Protein AF-A0A2N1MNT1-F1 (afdb_monomer)

Structure (mmCIF, N/CA/C/O backbone):
data_AF-A0A2N1MNT1-F1
#
_entry.id   AF-A0A2N1MNT1-F1
#
loop_
_atom_site.group_PDB
_atom_site.id
_atom_site.type_symbol
_atom_site.label_atom_id
_atom_site.label_alt_id
_atom_site.label_comp_id
_atom_site.label_asym_id
_atom_site.label_entity_id
_atom_site.label_seq_id
_atom_site.pdbx_PDB_ins_code
_atom_site.Cartn_x
_atom_site.Cartn_y
_atom_site.Cartn_z
_atom_site.occupancy
_atom_site.B_iso_or_equiv
_atom_site.auth_seq_id
_atom_site.auth_comp_id
_atom_site.auth_asym_id
_atom_site.auth_atom_id
_atom_site.pdbx_PDB_model_num
ATOM 1 N N . MET A 1 1 ? -15.516 -12.088 -8.195 1.00 27.23 1 MET A N 1
ATOM 2 C CA . MET A 1 1 ? -15.455 -11.030 -7.172 1.00 27.23 1 MET A CA 1
ATOM 3 C C . MET A 1 1 ? -14.620 -11.566 -6.025 1.00 27.23 1 MET A C 1
ATOM 5 O O . MET A 1 1 ? -15.118 -12.341 -5.217 1.00 27.23 1 MET A O 1
ATOM 9 N N . VAL A 1 2 ? -13.319 -11.287 -6.053 1.00 32.25 2 VAL A N 1
ATOM 10 C CA . VAL A 1 2 ? -12.373 -11.780 -5.047 1.00 32.25 2 VAL A CA 1
ATOM 11 C C . VAL A 1 2 ? -11.992 -10.576 -4.201 1.00 32.25 2 VAL A C 1
ATOM 13 O O . VAL A 1 2 ? -11.078 -9.835 -4.534 1.00 32.25 2 VAL A O 1
ATOM 16 N N . ILE A 1 3 ? -12.751 -10.357 -3.129 1.00 38.03 3 ILE A N 1
ATOM 17 C CA 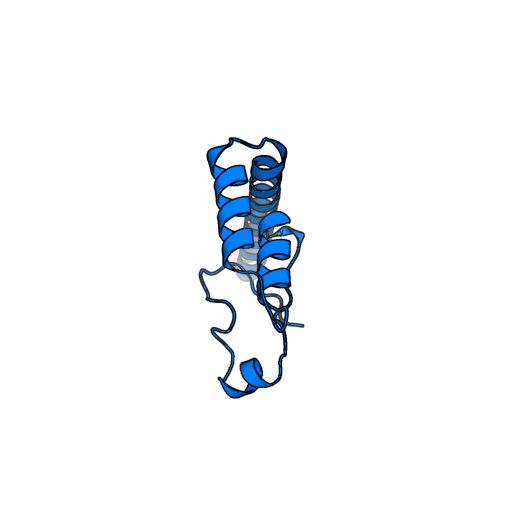. ILE A 1 3 ? -12.378 -9.410 -2.079 1.00 38.03 3 ILE A CA 1
ATOM 18 C C . ILE A 1 3 ? -11.507 -10.200 -1.105 1.00 38.03 3 ILE A C 1
ATOM 20 O O . ILE A 1 3 ? -12.018 -11.054 -0.380 1.00 38.03 3 ILE A O 1
ATOM 24 N N . LEU A 1 4 ? -10.193 -9.974 -1.120 1.00 40.00 4 LEU A N 1
ATOM 25 C CA . LEU A 1 4 ? -9.292 -10.586 -0.144 1.00 40.00 4 LEU A CA 1
ATOM 26 C C . LEU A 1 4 ? -9.235 -9.711 1.118 1.00 40.00 4 LEU A C 1
ATOM 28 O O . LEU A 1 4 ? -8.822 -8.558 1.019 1.00 40.00 4 LEU A O 1
ATOM 32 N N . PRO A 1 5 ? -9.607 -10.234 2.302 1.00 40.44 5 PRO A N 1
ATOM 33 C CA . PRO A 1 5 ? -9.321 -9.573 3.570 1.00 40.44 5 PRO A CA 1
ATOM 34 C C . PRO A 1 5 ? -7.810 -9.636 3.865 1.00 40.44 5 PRO A C 1
ATOM 36 O O . PRO A 1 5 ? -7.142 -10.590 3.444 1.00 40.44 5 PRO A O 1
ATOM 39 N N . PRO A 1 6 ? -7.247 -8.696 4.649 1.00 52.91 6 PRO A N 1
ATOM 40 C CA . PRO A 1 6 ? -5.818 -8.610 4.899 1.00 52.91 6 PRO A CA 1
ATOM 41 C C . PRO A 1 6 ? -5.421 -9.637 5.963 1.00 52.91 6 PRO A C 1
ATOM 43 O O . PRO A 1 6 ? -5.143 -9.326 7.118 1.00 52.91 6 PRO A O 1
ATOM 46 N N . THR A 1 7 ? -5.354 -10.902 5.568 1.00 45.56 7 THR A N 1
ATOM 47 C CA . THR A 1 7 ? -4.256 -11.732 6.066 1.00 45.56 7 THR A CA 1
ATOM 48 C C . THR A 1 7 ? -3.014 -11.333 5.273 1.00 45.56 7 THR A C 1
ATOM 50 O O . THR A 1 7 ? -3.134 -10.848 4.153 1.00 45.56 7 THR A O 1
ATOM 53 N N . ARG A 1 8 ? -1.808 -11.514 5.823 1.00 50.88 8 ARG A N 1
ATOM 54 C CA . ARG A 1 8 ? -0.534 -11.424 5.075 1.00 50.88 8 ARG A CA 1
ATOM 55 C C . ARG A 1 8 ? -0.440 -12.523 3.996 1.00 50.88 8 ARG A C 1
ATOM 57 O O . ARG A 1 8 ? 0.535 -13.262 3.942 1.00 50.88 8 ARG A O 1
ATOM 64 N N . ARG A 1 9 ? -1.487 -12.705 3.195 1.00 54.88 9 ARG A N 1
ATOM 65 C CA . ARG A 1 9 ? -1.512 -13.558 2.020 1.00 54.88 9 ARG A CA 1
ATOM 66 C C . ARG A 1 9 ? -0.946 -12.734 0.883 1.00 54.88 9 ARG A C 1
ATOM 68 O O . ARG A 1 9 ? -1.377 -11.611 0.635 1.00 54.88 9 ARG A O 1
ATOM 75 N N . GLN A 1 10 ? 0.079 -13.282 0.257 1.00 57.28 10 GLN A N 1
ATOM 76 C CA . GLN A 1 10 ? 0.714 -12.697 -0.908 1.00 57.28 10 GLN A CA 1
ATOM 77 C C . GLN A 1 10 ? -0.337 -12.531 -2.016 1.00 57.28 10 GLN A C 1
ATOM 79 O O . GLN A 1 10 ? -1.215 -13.384 -2.170 1.00 57.28 10 GLN A O 1
ATOM 84 N N . LEU A 1 11 ? -0.259 -11.441 -2.787 1.00 58.00 11 LEU A N 1
ATOM 85 C CA . LEU A 1 11 ? -0.986 -11.356 -4.055 1.00 58.00 11 LEU A CA 1
ATOM 86 C C . LEU A 1 11 ? -0.658 -12.631 -4.848 1.00 58.00 11 LEU A C 1
ATOM 88 O O . LEU A 1 11 ? 0.507 -13.018 -4.904 1.00 58.00 11 LEU A O 1
ATOM 92 N N . PHE A 1 12 ? -1.680 -13.291 -5.398 1.00 61.25 12 PHE A N 1
ATOM 93 C CA . PHE A 1 12 ? -1.574 -14.577 -6.112 1.00 61.25 12 PHE A CA 1
ATOM 94 C C . PHE A 1 12 ? -1.350 -15.838 -5.261 1.00 61.25 12 PHE A C 1
ATOM 96 O O . PHE A 1 12 ? -1.155 -16.901 -5.839 1.00 61.25 12 PHE A O 1
ATOM 103 N N . ALA A 1 13 ? -1.451 -15.779 -3.927 1.00 62.84 13 ALA A N 1
ATOM 104 C CA . ALA A 1 13 ? -1.329 -16.979 -3.083 1.00 62.84 13 ALA A CA 1
ATOM 105 C C . ALA A 1 13 ? -2.313 -18.107 -3.462 1.00 62.84 13 ALA A C 1
ATOM 107 O O . ALA A 1 13 ? -2.005 -19.278 -3.268 1.00 62.84 13 ALA A O 1
ATOM 108 N N . ASP A 1 14 ? -3.464 -17.744 -4.037 1.00 64.69 14 ASP A N 1
ATOM 109 C CA . ASP A 1 14 ? -4.532 -18.671 -4.419 1.00 64.69 14 ASP A CA 1
ATOM 110 C C . ASP A 1 14 ? -4.587 -18.926 -5.947 1.00 64.69 14 ASP A C 1
ATOM 112 O O . ASP A 1 14 ? -5.614 -19.370 -6.459 1.00 64.69 14 ASP A O 1
ATOM 116 N N . ARG A 1 15 ? -3.538 -18.575 -6.711 1.00 63.88 15 ARG A N 1
ATOM 117 C CA . ARG A 1 15 ? -3.550 -18.593 -8.188 1.00 63.88 15 ARG A CA 1
ATOM 118 C C . ARG A 1 15 ? -2.507 -19.548 -8.754 1.00 63.88 15 ARG A C 1
ATOM 120 O O . ARG A 1 15 ? -1.349 -19.515 -8.347 1.00 63.88 15 ARG A O 1
ATOM 127 N N . GLU A 1 16 ? -2.910 -20.357 -9.733 1.00 70.69 16 GLU A N 1
ATOM 128 C CA . GLU A 1 16 ? -1.969 -21.178 -10.495 1.00 70.69 16 GLU A CA 1
ATOM 129 C C . GLU A 1 16 ? -1.113 -20.305 -11.423 1.00 70.69 16 GLU A C 1
ATOM 131 O O . GLU A 1 16 ? -1.536 -19.230 -11.857 1.00 70.69 16 GLU A O 1
ATOM 136 N N . HIS A 1 17 ? 0.107 -20.767 -11.719 1.00 62.78 17 HIS A N 1
ATOM 137 C CA . HIS A 1 17 ? 1.094 -20.022 -12.513 1.00 62.78 17 HIS A CA 1
ATOM 138 C C . HIS A 1 17 ? 0.520 -19.562 -13.868 1.00 62.78 17 HIS A C 1
ATOM 140 O O . HIS A 1 17 ? 0.732 -18.422 -14.281 1.00 62.78 17 HIS A O 1
ATOM 146 N N . ASP A 1 18 ? -0.302 -20.405 -14.502 1.00 59.53 18 ASP A N 1
ATOM 147 C CA . ASP A 1 18 ? -0.954 -20.124 -15.785 1.00 59.53 18 ASP A CA 1
ATOM 148 C C . ASP A 1 18 ? -1.922 -18.932 -15.731 1.00 59.53 18 ASP A C 1
ATOM 150 O O . ASP A 1 18 ? -2.077 -18.211 -16.716 1.00 59.53 18 ASP A O 1
ATOM 154 N N . ASP A 1 19 ? -2.562 -18.670 -14.590 1.00 62.50 19 ASP A N 1
ATOM 155 C CA . ASP A 1 19 ? -3.509 -17.557 -14.447 1.00 62.50 19 ASP A CA 1
ATOM 156 C C . ASP A 1 19 ? -2.814 -16.204 -14.250 1.00 62.50 19 ASP A C 1
ATOM 158 O O . ASP A 1 19 ? -3.430 -15.153 -14.452 1.00 62.50 19 ASP A O 1
ATOM 162 N N . ILE A 1 20 ? -1.533 -16.218 -13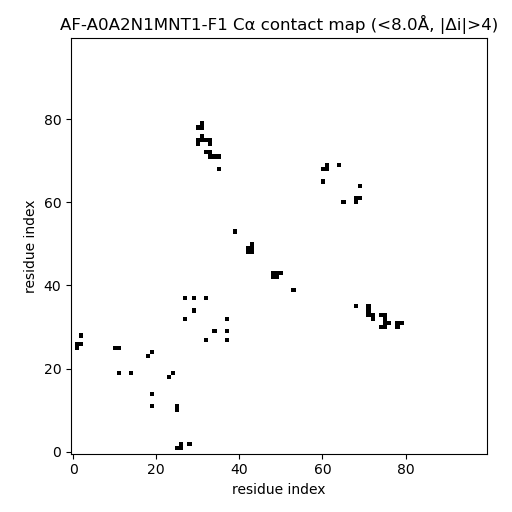.871 1.00 61.94 20 ILE A N 1
ATOM 163 C CA . ILE A 1 20 ? -0.670 -15.031 -13.826 1.00 61.94 20 ILE A CA 1
ATOM 164 C C . ILE A 1 20 ? -0.223 -14.681 -15.253 1.00 61.94 20 ILE A C 1
ATOM 166 O O . ILE A 1 20 ? -0.281 -13.516 -15.650 1.00 61.94 20 ILE A O 1
ATOM 170 N N . CYS A 1 21 ? 0.126 -15.694 -16.055 1.00 61.72 21 CYS A N 1
ATOM 171 C CA . CYS A 1 21 ? 0.497 -15.535 -17.463 1.00 61.72 21 CYS A CA 1
ATOM 172 C C . CYS A 1 21 ? -0.680 -15.120 -18.368 1.00 61.72 21 CYS A C 1
ATOM 174 O O . CYS A 1 21 ? -0.455 -14.478 -19.388 1.00 61.72 21 CYS A O 1
ATOM 176 N N . LYS A 1 22 ? -1.933 -15.412 -17.984 1.00 65.88 22 LYS A N 1
ATOM 177 C CA . LYS A 1 22 ? -3.161 -14.932 -18.666 1.00 65.88 22 LYS A CA 1
ATOM 178 C C . LYS A 1 22 ? -3.539 -13.481 -18.339 1.00 65.88 22 LYS A C 1
ATOM 180 O O . LYS A 1 22 ? -4.654 -13.051 -18.617 1.00 65.88 22 LYS A O 1
ATOM 185 N N . GLU A 1 23 ? -2.645 -12.751 -17.687 1.00 64.25 23 GLU A N 1
ATOM 186 C CA . GLU A 1 23 ? -2.792 -11.353 -17.298 1.00 64.25 23 GLU A CA 1
ATOM 187 C C . GLU A 1 23 ? -3.946 -10.995 -16.353 1.00 64.25 23 GLU A C 1
ATOM 189 O O . GLU A 1 23 ? -4.176 -9.815 -16.087 1.00 64.25 23 GLU A O 1
ATOM 194 N N . ILE A 1 24 ? -4.645 -11.963 -15.765 1.00 66.69 24 ILE A N 1
ATOM 195 C CA . ILE A 1 24 ? -5.778 -11.663 -14.890 1.00 66.69 24 ILE A CA 1
ATOM 196 C C . ILE A 1 24 ? -5.249 -10.928 -13.640 1.00 66.69 24 ILE A C 1
ATOM 198 O O . ILE A 1 24 ? -4.571 -11.513 -12.793 1.00 66.69 24 ILE A O 1
ATOM 202 N N . ARG A 1 25 ? -5.543 -9.631 -13.507 1.00 68.12 25 ARG A N 1
ATOM 203 C CA . ARG A 1 25 ? -5.057 -8.800 -12.393 1.00 68.12 25 ARG A CA 1
ATOM 204 C C . ARG A 1 25 ? -5.957 -8.960 -11.155 1.00 68.12 25 ARG A C 1
ATOM 206 O O . ARG A 1 25 ? -7.178 -8.989 -11.309 1.00 68.12 25 ARG A O 1
ATOM 213 N N . PRO A 1 26 ? -5.404 -9.083 -9.933 1.00 68.81 26 PRO A N 1
ATOM 214 C CA . PRO A 1 26 ? -6.202 -9.088 -8.709 1.00 68.81 26 PRO A CA 1
ATOM 215 C C . PRO A 1 26 ? -6.882 -7.733 -8.499 1.00 68.81 26 PRO A C 1
ATOM 217 O O . PRO A 1 26 ? -6.263 -6.688 -8.702 1.00 68.81 26 PRO A O 1
ATOM 220 N N . GLU A 1 27 ? -8.136 -7.742 -8.051 1.00 70.50 27 GLU A N 1
ATOM 221 C CA . GLU A 1 27 ? -8.814 -6.520 -7.617 1.00 70.50 27 GLU A CA 1
ATOM 222 C C . GLU A 1 27 ? -8.159 -6.014 -6.325 1.00 70.50 27 GLU A C 1
ATOM 224 O O . GLU A 1 27 ? -8.105 -6.723 -5.319 1.00 70.50 27 GLU A O 1
ATOM 229 N N . ILE A 1 28 ? -7.648 -4.781 -6.351 1.00 72.44 28 ILE A N 1
ATOM 230 C CA . ILE A 1 28 ? -7.132 -4.105 -5.159 1.00 72.44 28 ILE A CA 1
ATOM 231 C C . ILE A 1 28 ? -8.272 -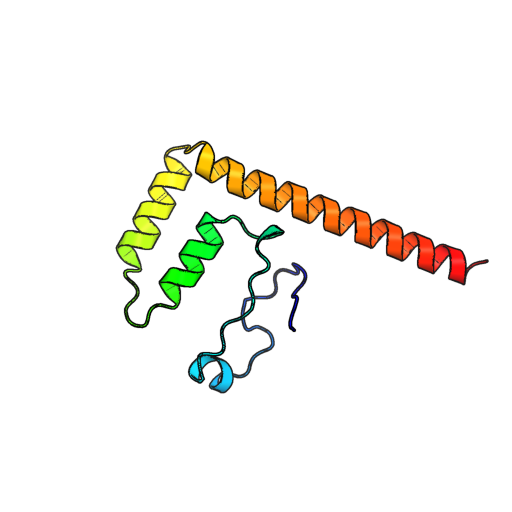3.282 -4.574 1.00 72.44 28 ILE A C 1
ATOM 233 O O . ILE A 1 28 ? -8.814 -2.404 -5.247 1.00 72.44 28 ILE A O 1
ATOM 237 N N . TYR A 1 29 ? -8.640 -3.546 -3.322 1.00 77.62 29 TYR A N 1
ATOM 238 C CA . TYR A 1 29 ? -9.681 -2.770 -2.663 1.00 77.62 29 TYR A CA 1
ATOM 239 C C . TYR A 1 29 ? -9.129 -1.416 -2.205 1.00 77.62 29 TYR A C 1
ATOM 241 O O . TYR A 1 29 ? -8.390 -1.325 -1.223 1.00 77.62 29 TYR A O 1
ATOM 249 N N . GLU A 1 30 ? -9.480 -0.362 -2.946 1.00 78.88 30 GLU A N 1
ATOM 250 C CA . GLU A 1 30 ? -8.894 0.977 -2.797 1.00 78.88 30 GLU A CA 1
ATOM 251 C C . GLU A 1 30 ? -8.939 1.555 -1.370 1.00 78.88 30 GLU A C 1
ATOM 253 O O . GLU A 1 30 ? -7.959 2.176 -0.968 1.00 78.88 30 GLU A O 1
ATOM 258 N N . PRO A 1 31 ? -9.994 1.346 -0.557 1.00 81.06 31 PRO A N 1
ATOM 259 C CA . PRO A 1 31 ? -10.029 1.879 0.807 1.00 81.06 31 PRO A CA 1
ATOM 260 C C . PRO A 1 31 ? -9.025 1.242 1.785 1.00 81.06 31 PRO A C 1
ATOM 262 O O . PRO A 1 31 ? -8.693 1.852 2.799 1.00 81.06 31 PRO A O 1
ATOM 265 N N . GLU A 1 32 ? -8.547 0.021 1.519 1.00 81.44 32 GLU A N 1
ATOM 266 C CA . GLU A 1 32 ? -7.610 -0.698 2.402 1.00 81.44 32 GLU A CA 1
ATOM 267 C C . GLU A 1 32 ? -6.137 -0.486 2.042 1.00 81.44 32 GLU A C 1
ATOM 269 O O . GLU A 1 32 ? -5.255 -0.795 2.853 1.00 81.44 32 GLU A O 1
ATOM 274 N N . ALA A 1 33 ? -5.864 0.032 0.845 1.00 86.50 33 ALA A N 1
ATOM 275 C CA . ALA A 1 33 ? -4.520 0.237 0.333 1.00 86.50 33 ALA A CA 1
ATOM 276 C C . ALA A 1 33 ? -4.222 1.739 0.163 1.00 86.50 33 ALA A C 1
ATOM 278 O O . ALA A 1 33 ? -5.054 2.484 -0.348 1.00 86.50 33 ALA A O 1
ATOM 279 N N . PRO A 1 34 ? -3.026 2.215 0.551 1.00 90.50 34 PRO A N 1
ATOM 280 C CA . PRO A 1 34 ? -2.602 3.579 0.247 1.00 90.50 34 PRO A CA 1
ATOM 281 C C . PRO A 1 34 ? -2.591 3.804 -1.269 1.00 90.50 34 PRO A C 1
ATOM 283 O O . PRO A 1 34 ? -2.092 2.952 -2.005 1.00 90.50 34 PRO A O 1
ATOM 286 N N . LYS A 1 35 ? -3.081 4.956 -1.743 1.00 89.31 35 LYS A N 1
ATOM 287 C CA . LYS A 1 35 ? -3.168 5.256 -3.187 1.00 89.31 35 LYS A CA 1
ATOM 288 C C . LYS A 1 35 ? -1.823 5.104 -3.903 1.00 89.31 35 LYS A C 1
ATOM 290 O O . LYS A 1 35 ? -1.752 4.406 -4.905 1.00 89.31 35 LYS A O 1
ATOM 295 N N . CYS A 1 36 ? -0.747 5.636 -3.327 1.00 86.62 36 CYS A N 1
ATOM 296 C CA . CYS A 1 36 ? 0.615 5.491 -3.845 1.00 86.62 36 CYS A CA 1
ATOM 297 C C . CYS A 1 36 ? 1.047 4.028 -4.026 1.00 86.62 36 CYS A C 1
ATOM 299 O O . CYS A 1 36 ? 1.777 3.717 -4.960 1.00 86.62 36 CYS A O 1
ATOM 301 N N . TYR A 1 37 ? 0.581 3.114 -3.171 1.00 84.38 37 TYR A N 1
ATOM 302 C CA . TYR A 1 37 ? 0.870 1.688 -3.296 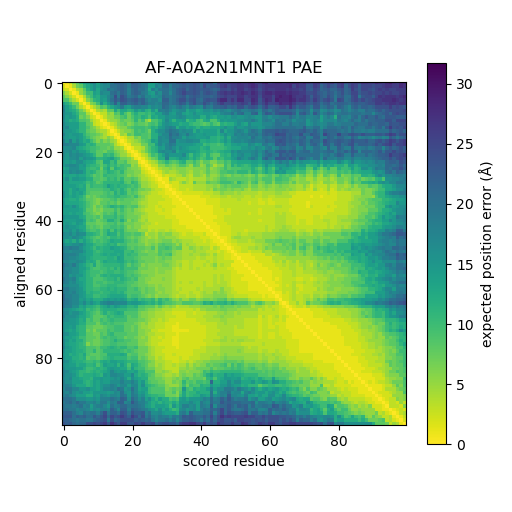1.00 84.38 37 TYR A CA 1
ATOM 303 C C . TYR A 1 37 ? 0.040 1.030 -4.408 1.00 84.38 37 TYR A C 1
ATOM 305 O O . TYR A 1 37 ? 0.538 0.164 -5.122 1.00 84.38 37 TYR A O 1
ATOM 313 N N . ILE A 1 38 ? -1.209 1.463 -4.597 1.00 85.94 38 ILE A N 1
ATOM 314 C CA . ILE A 1 38 ? -2.055 1.023 -5.717 1.00 85.94 38 ILE A CA 1
ATOM 315 C C . ILE A 1 38 ? -1.436 1.466 -7.043 1.00 85.94 38 ILE A C 1
ATOM 317 O O . ILE A 1 38 ? -1.323 0.664 -7.968 1.00 85.94 38 ILE A O 1
ATOM 321 N N . ASP A 1 39 ? -1.006 2.722 -7.126 1.00 86.19 39 ASP A N 1
ATOM 322 C CA . ASP A 1 39 ? -0.391 3.280 -8.327 1.00 86.19 39 ASP A CA 1
ATOM 323 C C . ASP A 1 39 ? 0.949 2.602 -8.637 1.00 86.19 39 ASP A C 1
ATOM 325 O O . ASP A 1 39 ? 1.212 2.285 -9.796 1.00 86.19 39 ASP A O 1
ATOM 329 N N . LEU A 1 40 ? 1.744 2.277 -7.608 1.00 85.12 40 LEU A N 1
ATOM 330 C CA . LEU A 1 40 ? 2.946 1.448 -7.733 1.00 85.12 40 LEU A CA 1
ATOM 331 C C . LEU A 1 40 ? 2.620 0.089 -8.372 1.00 85.12 40 LEU A C 1
ATOM 333 O O . LEU A 1 40 ? 3.212 -0.283 -9.382 1.00 85.12 40 LEU A O 1
ATOM 337 N N . ILE A 1 41 ? 1.641 -0.640 -7.822 1.00 82.19 41 ILE A N 1
ATOM 338 C CA . ILE A 1 41 ? 1.246 -1.955 -8.346 1.00 82.19 41 ILE A CA 1
ATOM 339 C C . ILE A 1 41 ? 0.741 -1.844 -9.791 1.00 82.19 41 ILE A C 1
ATOM 341 O O . ILE A 1 41 ? 1.111 -2.665 -10.629 1.00 82.19 41 ILE A O 1
ATOM 345 N N . ARG A 1 42 ? -0.067 -0.822 -10.098 1.00 82.50 42 ARG A N 1
ATOM 346 C CA . ARG A 1 42 ? -0.583 -0.574 -11.452 1.00 82.50 42 ARG A CA 1
ATOM 347 C C . ARG A 1 42 ? 0.544 -0.343 -12.455 1.00 82.50 42 ARG A C 1
ATOM 349 O O . ARG A 1 42 ? 0.484 -0.893 -13.548 1.00 82.50 42 ARG A O 1
ATOM 356 N N . ARG A 1 43 ? 1.575 0.421 -12.092 1.00 83.50 43 ARG A N 1
ATOM 357 C CA . ARG A 1 43 ? 2.733 0.649 -12.968 1.00 83.50 43 ARG A CA 1
ATOM 358 C C . ARG A 1 43 ? 3.591 -0.606 -13.139 1.00 83.50 43 ARG A C 1
ATOM 360 O O . ARG A 1 43 ? 4.071 -0.851 -14.235 1.00 83.50 43 ARG A O 1
ATOM 367 N N . CYS A 1 44 ? 3.735 -1.439 -12.106 1.00 82.19 44 CYS A N 1
ATOM 368 C CA . CYS A 1 44 ? 4.401 -2.745 -12.222 1.00 82.19 44 CYS A CA 1
ATOM 369 C C . CYS A 1 44 ? 3.667 -3.727 -13.153 1.00 82.19 44 CYS A C 1
ATOM 371 O O . CYS A 1 44 ? 4.220 -4.767 -13.502 1.00 82.19 44 CYS A O 1
ATOM 373 N N . TRP A 1 45 ? 2.415 -3.437 -13.513 1.00 79.44 45 TRP A N 1
ATOM 374 C CA . TRP A 1 45 ? 1.629 -4.223 -14.459 1.00 79.44 45 TRP A CA 1
ATOM 375 C C . TRP A 1 45 ? 1.711 -3.729 -15.900 1.00 79.44 45 TRP A C 1
ATOM 377 O O . TRP A 1 45 ? 1.113 -4.380 -16.764 1.00 79.44 45 TRP A O 1
ATOM 387 N N . ASP A 1 46 ? 2.405 -2.616 -16.147 1.00 82.12 46 ASP A N 1
ATOM 388 C CA . ASP A 1 46 ? 2.730 -2.183 -17.499 1.00 82.12 46 ASP A CA 1
ATOM 389 C C . ASP A 1 46 ? 3.610 -3.249 -18.182 1.00 82.12 46 ASP A C 1
ATOM 391 O O . ASP A 1 46 ? 4.463 -3.839 -17.513 1.00 82.12 46 ASP A O 1
ATOM 395 N N . PRO A 1 47 ? 3.419 -3.541 -19.482 1.00 80.06 47 PRO A N 1
ATOM 396 C CA . PRO A 1 47 ? 4.263 -4.486 -20.214 1.00 80.06 47 PRO A CA 1
ATOM 397 C C . PRO A 1 47 ? 5.758 -4.136 -20.200 1.00 80.06 47 PRO A C 1
ATOM 399 O O . PRO A 1 47 ? 6.592 -5.033 -20.322 1.00 80.06 47 PRO A O 1
ATOM 402 N N . ASN A 1 48 ? 6.101 -2.854 -20.057 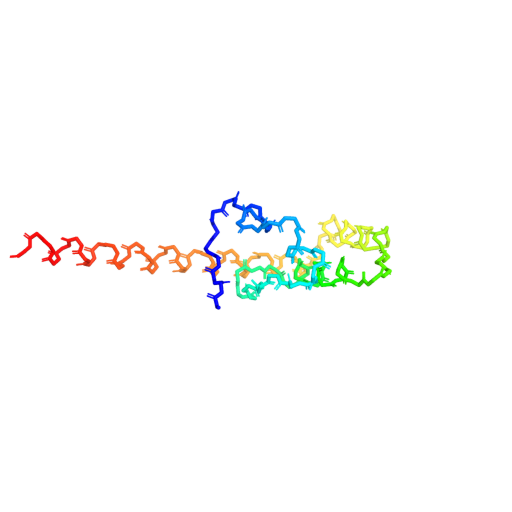1.00 83.56 48 ASN A N 1
ATOM 403 C CA . ASN A 1 48 ? 7.469 -2.371 -19.924 1.00 83.56 48 ASN A CA 1
ATOM 404 C C . ASN A 1 48 ? 7.579 -1.433 -18.709 1.00 83.56 48 ASN A C 1
ATOM 406 O O . ASN A 1 48 ? 7.630 -0.210 -18.861 1.00 83.56 48 ASN A O 1
ATOM 410 N N . PRO A 1 49 ? 7.610 -1.986 -17.486 1.00 83.12 49 PRO A N 1
ATOM 411 C CA . PRO A 1 49 ? 7.586 -1.179 -16.282 1.00 83.12 49 PRO A CA 1
ATOM 412 C C . PRO A 1 49 ? 8.948 -0.511 -16.051 1.00 83.12 49 PRO A C 1
ATOM 414 O O . PRO A 1 49 ? 9.984 -1.172 -15.971 1.00 83.12 49 PRO A O 1
ATOM 417 N N . GLU A 1 50 ? 8.945 0.804 -15.852 1.00 87.62 50 GLU A N 1
ATOM 418 C CA . GLU A 1 50 ? 10.126 1.579 -15.445 1.00 87.62 50 GLU A CA 1
ATOM 419 C C . GLU A 1 50 ? 10.371 1.424 -13.932 1.00 87.62 50 GLU A C 1
ATOM 421 O O . GLU A 1 50 ? 10.180 2.337 -13.128 1.00 87.62 50 GLU A O 1
ATOM 426 N N . ILE A 1 51 ? 10.740 0.206 -13.523 1.00 85.19 51 ILE A N 1
ATOM 427 C CA . ILE A 1 51 ? 10.822 -0.211 -12.111 1.00 85.19 51 ILE A CA 1
ATOM 428 C C . ILE A 1 51 ? 11.804 0.657 -11.311 1.00 85.19 51 ILE A C 1
ATOM 430 O O . ILE A 1 51 ? 11.538 0.979 -10.155 1.00 85.19 51 ILE A O 1
ATOM 434 N N . GLU A 1 52 ? 12.929 1.044 -11.909 1.00 86.75 52 GLU A N 1
ATOM 435 C CA . GLU A 1 52 ? 13.991 1.781 -11.218 1.00 86.75 52 GLU A CA 1
ATOM 436 C C . GLU A 1 52 ? 13.548 3.192 -10.805 1.00 86.75 52 GLU A C 1
ATOM 438 O O . GLU A 1 52 ? 13.631 3.545 -9.626 1.00 86.75 52 GLU A O 1
ATOM 443 N N . GLU A 1 53 ? 12.980 3.964 -11.735 1.00 87.56 53 GLU A N 1
ATOM 444 C CA . GLU A 1 53 ? 12.429 5.297 -11.454 1.00 87.56 53 GLU A CA 1
ATOM 445 C C . GLU A 1 53 ? 11.275 5.222 -10.445 1.00 87.56 53 GLU A C 1
ATOM 447 O O . GLU A 1 53 ? 11.126 6.059 -9.547 1.00 87.56 53 GLU A O 1
ATOM 452 N N . MET A 1 54 ? 10.468 4.171 -10.552 1.00 85.62 54 MET A N 1
ATOM 453 C CA . MET A 1 54 ? 9.339 3.944 -9.666 1.00 85.62 54 MET A CA 1
ATOM 454 C C . MET A 1 54 ? 9.770 3.666 -8.219 1.00 85.62 54 MET A C 1
ATOM 456 O O . MET A 1 54 ? 9.203 4.234 -7.285 1.00 85.62 54 MET A O 1
ATOM 460 N N . ILE A 1 55 ? 10.786 2.824 -8.016 1.00 86.06 55 ILE A N 1
ATOM 461 C CA . ILE A 1 55 ? 11.339 2.555 -6.682 1.00 86.06 55 ILE A CA 1
ATOM 462 C C . ILE A 1 55 ? 11.982 3.822 -6.120 1.00 86.06 55 ILE A C 1
ATOM 464 O O . ILE A 1 55 ? 11.747 4.151 -4.956 1.00 86.06 55 ILE A O 1
ATOM 468 N N . PHE A 1 56 ? 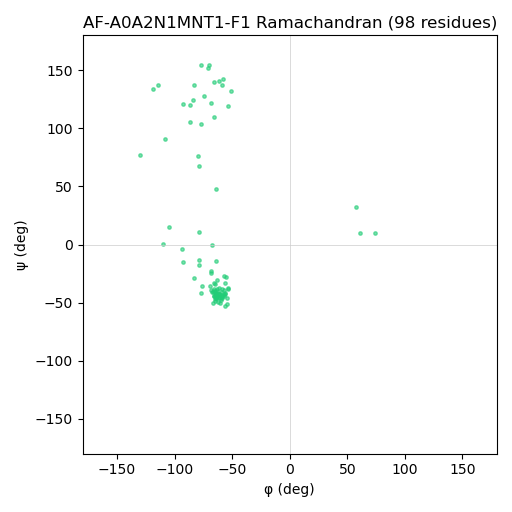12.749 4.541 -6.940 1.00 89.62 56 PHE A N 1
ATOM 469 C CA . PHE A 1 56 ? 13.447 5.746 -6.507 1.00 89.62 56 PHE A CA 1
ATOM 470 C C . PHE A 1 56 ? 12.468 6.837 -6.054 1.00 89.62 56 PHE A C 1
ATOM 472 O O . PHE A 1 56 ? 12.571 7.338 -4.936 1.00 89.62 56 PHE A O 1
ATOM 479 N N . SER A 1 57 ? 11.453 7.139 -6.869 1.00 87.00 57 SER A N 1
ATOM 480 C CA . SER A 1 57 ? 10.414 8.118 -6.518 1.00 87.00 57 SER A CA 1
ATOM 481 C C . SER A 1 57 ? 9.655 7.735 -5.243 1.00 87.00 57 SER A C 1
ATOM 483 O O . SER A 1 57 ? 9.413 8.584 -4.385 1.00 87.00 57 SER A O 1
ATOM 485 N N . PHE A 1 58 ? 9.339 6.450 -5.067 1.00 86.88 58 PHE A N 1
ATOM 486 C CA . PHE A 1 58 ? 8.680 5.964 -3.857 1.00 86.88 58 PHE A CA 1
ATOM 487 C C . PHE A 1 58 ? 9.558 6.132 -2.607 1.00 86.88 58 PHE A C 1
ATOM 489 O O . PHE A 1 58 ? 9.069 6.549 -1.555 1.00 86.88 58 PHE A O 1
ATOM 496 N N . GLN A 1 59 ? 10.853 5.819 -2.708 1.00 86.62 59 GLN A N 1
ATOM 497 C CA . GLN A 1 59 ? 11.811 5.998 -1.616 1.00 86.62 59 GLN A CA 1
ATOM 498 C C . GLN A 1 59 ? 11.970 7.474 -1.246 1.00 86.62 59 GLN A C 1
ATOM 500 O O . GLN A 1 59 ? 11.900 7.804 -0.061 1.00 86.62 59 GLN A O 1
ATOM 505 N N . GLU A 1 60 ? 12.108 8.356 -2.233 1.00 90.12 60 GLU A N 1
ATOM 506 C CA . GLU A 1 60 ? 12.204 9.801 -2.014 1.00 90.12 60 GLU A CA 1
ATOM 507 C C . GLU A 1 60 ? 10.968 10.344 -1.289 1.00 90.12 60 GLU A C 1
ATOM 509 O O . GLU A 1 60 ? 11.107 11.030 -0.277 1.00 90.12 60 GLU A O 1
ATOM 514 N N . SER A 1 61 ? 9.753 9.973 -1.703 1.00 88.44 61 SER A N 1
ATOM 515 C CA . SER A 1 61 ? 8.537 10.372 -0.981 1.00 88.44 61 SER A CA 1
ATOM 516 C C . SER A 1 61 ? 8.490 9.807 0.446 1.00 88.44 61 SER A C 1
ATOM 518 O O . SER A 1 61 ? 8.104 10.511 1.386 1.00 88.44 61 SER A O 1
ATOM 520 N N . TYR A 1 62 ? 8.911 8.550 0.633 1.00 84.19 62 TYR A N 1
ATOM 521 C CA . TYR A 1 62 ? 8.907 7.885 1.937 1.00 84.19 62 TYR A CA 1
ATOM 522 C C . TYR A 1 62 ? 9.873 8.548 2.933 1.00 84.19 62 TYR A C 1
ATOM 524 O O . TYR A 1 62 ? 9.487 8.856 4.067 1.00 84.19 62 TYR A O 1
ATOM 532 N N . TYR A 1 63 ? 11.120 8.793 2.520 1.00 86.38 63 TYR A N 1
ATOM 533 C CA . TYR A 1 63 ? 12.163 9.382 3.367 1.00 86.38 63 TYR A CA 1
ATOM 534 C C . TYR A 1 63 ? 12.095 10.912 3.433 1.00 86.38 63 TYR A C 1
ATOM 536 O O . TYR A 1 63 ? 12.413 11.492 4.473 1.00 86.38 63 TYR A O 1
ATOM 544 N N . GLY A 1 64 ? 11.601 11.562 2.379 1.00 87.31 64 GLY A N 1
ATOM 545 C CA . GLY A 1 64 ? 11.406 13.010 2.277 1.00 87.31 64 GLY A CA 1
ATOM 546 C C . GLY A 1 64 ? 10.327 13.570 3.206 1.00 87.31 64 GLY A C 1
ATOM 547 O O . GLY A 1 64 ? 10.117 14.779 3.250 1.00 87.31 64 GLY A O 1
ATOM 548 N N . ASN A 1 65 ? 9.670 12.715 3.999 1.00 77.62 65 ASN A N 1
ATOM 549 C CA . ASN A 1 65 ? 8.594 13.079 4.919 1.00 77.62 65 ASN A CA 1
ATOM 550 C C . ASN A 1 65 ? 7.402 13.760 4.233 1.00 77.62 65 ASN A C 1
ATOM 552 O O . ASN A 1 65 ? 6.721 14.567 4.869 1.00 77.62 65 ASN A O 1
ATOM 556 N N . ASP A 1 66 ? 7.123 13.396 2.982 1.00 89.56 66 ASP A N 1
ATOM 557 C CA . ASP A 1 66 ? 5.978 13.907 2.241 1.00 89.56 66 ASP A CA 1
ATOM 558 C C . ASP A 1 66 ? 4.687 13.686 3.053 1.00 89.56 66 ASP A C 1
ATOM 560 O O . ASP A 1 66 ? 4.332 12.570 3.461 1.00 89.56 66 ASP A O 1
ATOM 564 N N . HIS A 1 67 ? 4.020 14.796 3.377 1.00 90.56 67 HIS A N 1
ATOM 565 C CA . HIS A 1 67 ? 2.839 14.780 4.228 1.00 90.56 67 HIS A CA 1
ATOM 566 C C . HIS A 1 67 ? 1.668 14.068 3.549 1.00 90.56 67 HIS A C 1
ATOM 568 O O . HIS A 1 67 ? 0.958 13.306 4.212 1.00 90.56 67 HIS A O 1
ATOM 574 N N . GLU A 1 68 ? 1.475 14.305 2.251 1.00 90.19 68 GLU A N 1
ATOM 575 C CA . GLU A 1 68 ? 0.425 13.670 1.462 1.00 90.19 68 GLU A CA 1
ATOM 576 C C . GLU A 1 68 ? 0.664 12.164 1.396 1.00 90.19 68 GLU A C 1
ATOM 578 O O . GLU A 1 68 ? -0.240 11.381 1.699 1.00 90.19 68 GLU A O 1
ATOM 583 N N . PHE A 1 69 ? 1.905 11.764 1.119 1.00 88.94 69 PHE A N 1
ATOM 584 C CA . PHE A 1 69 ? 2.308 10.365 1.095 1.00 88.94 69 PHE A CA 1
ATOM 585 C C . PHE A 1 69 ? 1.960 9.668 2.417 1.00 88.94 69 PHE A C 1
ATOM 587 O O . PHE A 1 69 ? 1.266 8.652 2.430 1.00 88.94 69 PHE A O 1
ATOM 594 N N . LYS A 1 70 ? 2.350 10.246 3.559 1.00 89.75 70 LYS A N 1
ATOM 595 C CA . LYS A 1 70 ? 2.036 9.678 4.881 1.00 89.75 70 LYS A CA 1
ATOM 596 C C . LYS A 1 70 ? 0.543 9.660 5.200 1.00 89.75 70 LYS A C 1
ATOM 598 O O . LYS A 1 70 ? 0.091 8.746 5.894 1.00 89.75 70 LYS A O 1
ATOM 603 N N . GLU A 1 71 ? -0.218 10.653 4.746 1.00 93.44 71 GLU A N 1
ATOM 604 C CA . GLU A 1 71 ? -1.661 10.707 4.988 1.00 93.44 71 GLU A CA 1
ATOM 605 C C . GLU A 1 71 ? -2.383 9.549 4.299 1.00 93.44 71 GLU A C 1
ATOM 607 O O . GLU A 1 71 ? -3.223 8.903 4.924 1.00 93.44 71 GLU A O 1
ATOM 612 N N . GLN A 1 72 ? -1.983 9.190 3.077 1.00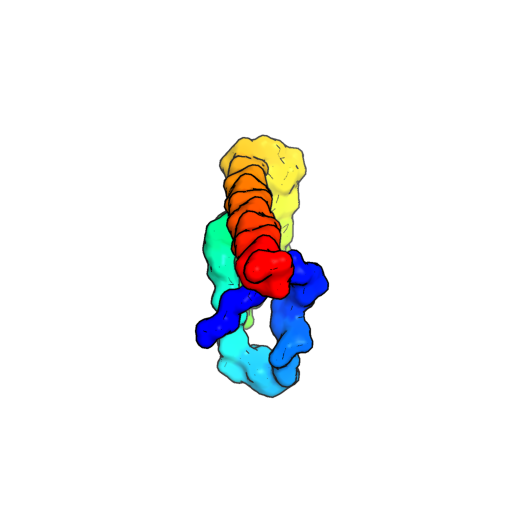 92.75 72 GLN A N 1
ATOM 613 C CA . GLN A 1 72 ? -2.555 8.039 2.372 1.00 92.75 72 GLN A CA 1
ATOM 614 C C . GLN A 1 72 ? -2.409 6.731 3.171 1.00 92.75 72 GLN A C 1
ATOM 616 O O . GLN A 1 72 ? -3.346 5.934 3.231 1.00 92.75 72 GLN A O 1
ATO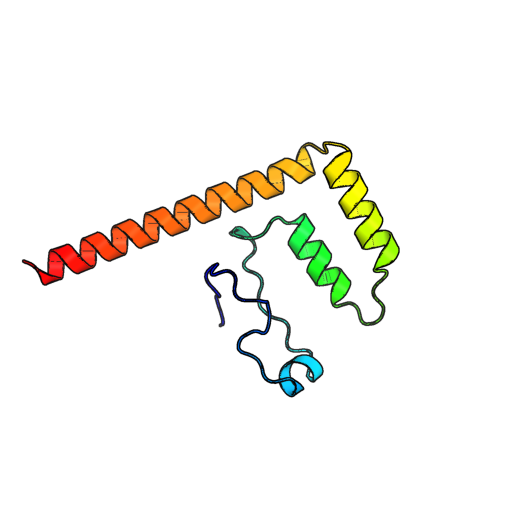M 621 N N . PHE A 1 73 ? -1.268 6.521 3.839 1.00 91.06 73 PHE A N 1
ATOM 622 C CA . PHE A 1 73 ? -1.075 5.364 4.723 1.00 91.06 73 PHE A CA 1
ATOM 623 C C . PHE A 1 73 ? -1.936 5.433 5.987 1.00 91.06 73 PHE A C 1
ATOM 625 O O . PHE A 1 73 ? -2.463 4.409 6.430 1.00 91.06 73 PHE A O 1
ATOM 632 N N . ARG A 1 74 ? -2.094 6.623 6.579 1.00 92.50 74 ARG A N 1
ATOM 633 C CA . ARG A 1 74 ? -2.944 6.810 7.764 1.00 92.50 74 ARG A CA 1
ATOM 634 C C . ARG A 1 74 ? -4.411 6.528 7.461 1.00 92.50 74 ARG A C 1
ATOM 636 O O . ARG A 1 74 ? -5.062 5.868 8.271 1.00 92.50 74 ARG A O 1
ATOM 643 N N . GLU A 1 75 ? -4.914 6.981 6.319 1.00 93.44 75 GLU A N 1
ATOM 644 C CA . GLU A 1 75 ? -6.300 6.745 5.904 1.00 93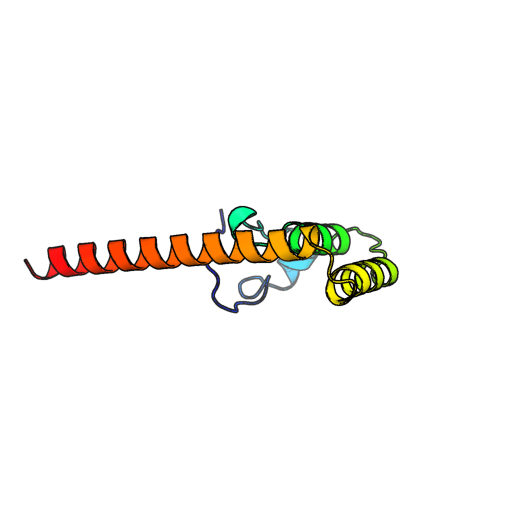.44 75 GLU A CA 1
ATOM 645 C C . GLU A 1 75 ? -6.579 5.259 5.667 1.00 93.44 75 GLU A C 1
ATOM 647 O O . GLU A 1 75 ? -7.531 4.719 6.239 1.00 93.44 75 GLU A O 1
ATOM 652 N N . ALA A 1 76 ? -5.693 4.567 4.943 1.00 89.19 76 ALA A N 1
ATOM 653 C CA . ALA A 1 76 ? -5.789 3.120 4.758 1.00 89.19 76 ALA A CA 1
ATOM 654 C C . ALA A 1 76 ? -5.807 2.375 6.109 1.00 89.19 76 ALA A C 1
ATOM 656 O O . ALA A 1 76 ? -6.621 1.480 6.340 1.00 89.19 76 ALA A O 1
ATOM 657 N N . GLU A 1 77 ? -4.965 2.784 7.063 1.00 91.19 77 GLU A N 1
ATOM 658 C CA . GLU A 1 77 ? -4.927 2.178 8.396 1.00 91.19 77 GLU A CA 1
ATOM 659 C C . GLU A 1 77 ? -6.192 2.446 9.227 1.00 91.19 77 GLU A C 1
ATOM 661 O O . GLU A 1 77 ? -6.699 1.540 9.898 1.00 91.19 77 GLU A O 1
ATOM 666 N N . LYS A 1 78 ? -6.740 3.668 9.185 1.00 92.62 78 LYS A N 1
ATOM 667 C CA . LYS A 1 78 ? -8.026 3.986 9.833 1.00 92.62 78 LYS A CA 1
ATOM 668 C C . LYS A 1 78 ? -9.138 3.106 9.273 1.00 92.62 78 LYS A C 1
ATOM 670 O O . LYS A 1 78 ? -9.927 2.551 10.042 1.00 92.62 78 LYS A O 1
ATOM 675 N N . TYR A 1 79 ? -9.174 2.941 7.955 1.00 88.56 79 TYR A N 1
ATOM 676 C CA . TYR A 1 79 ? -10.171 2.120 7.291 1.00 88.56 79 TYR A CA 1
ATOM 677 C C . TYR A 1 79 ? -10.060 0.637 7.689 1.00 88.56 79 TYR A C 1
ATOM 679 O O . TYR A 1 79 ? -11.058 0.036 8.101 1.00 88.56 79 TYR A O 1
ATOM 687 N N . ARG A 1 80 ? -8.843 0.070 7.713 1.00 85.38 80 ARG A N 1
ATOM 688 C CA . ARG A 1 80 ? -8.603 -1.302 8.206 1.00 85.38 80 ARG A CA 1
ATOM 689 C C . ARG A 1 80 ? -9.105 -1.502 9.638 1.00 85.38 80 ARG A C 1
ATOM 691 O O . ARG A 1 80 ? -9.761 -2.501 9.931 1.00 85.38 80 ARG A O 1
ATOM 698 N N . LYS A 1 81 ? -8.885 -0.528 10.528 1.00 88.44 81 LYS A N 1
ATOM 699 C CA . LYS A 1 81 ? -9.409 -0.570 11.908 1.00 88.44 81 LYS A CA 1
ATOM 700 C C . LYS A 1 81 ? -10.937 -0.566 11.962 1.00 88.44 81 LYS A C 1
ATOM 702 O O . LYS A 1 81 ? -11.513 -1.271 12.793 1.00 88.44 81 LYS A O 1
ATOM 707 N N . ILE A 1 82 ? -11.603 0.194 11.090 1.00 88.69 82 ILE A N 1
ATOM 708 C CA . ILE A 1 82 ? -13.071 0.204 10.992 1.00 88.69 82 ILE A CA 1
ATOM 709 C C . ILE A 1 82 ? -13.588 -1.174 10.573 1.00 88.69 82 ILE A C 1
ATOM 711 O O . ILE A 1 82 ? -14.538 -1.669 11.183 1.00 88.69 82 ILE A O 1
ATOM 715 N N . ILE A 1 83 ? -12.961 -1.812 9.580 1.00 85.56 83 ILE A N 1
ATOM 716 C CA . ILE A 1 83 ? -13.322 -3.169 9.148 1.00 85.56 83 ILE A CA 1
ATOM 717 C C . ILE A 1 83 ? -13.160 -4.167 10.289 1.00 85.56 83 ILE A C 1
ATOM 719 O O . ILE A 1 83 ? -14.109 -4.887 10.600 1.00 85.56 83 ILE A O 1
ATOM 723 N N . LEU A 1 84 ? -12.005 -4.168 10.959 1.00 83.50 84 LEU A N 1
ATOM 724 C CA . LEU A 1 84 ? -11.755 -5.061 12.092 1.00 83.50 84 LEU A CA 1
ATOM 725 C C . LEU A 1 84 ? -12.815 -4.883 13.186 1.00 83.50 84 LEU A C 1
ATOM 727 O O . LEU A 1 84 ? -13.360 -5.865 13.689 1.00 83.50 84 LEU A O 1
ATOM 731 N N . ARG A 1 85 ? -13.183 -3.634 13.496 1.00 87.44 85 ARG A N 1
ATOM 732 C CA . ARG A 1 85 ? -14.241 -3.332 14.467 1.00 87.44 85 ARG A CA 1
ATOM 733 C C . ARG A 1 85 ? -15.613 -3.844 14.019 1.00 87.44 85 ARG A C 1
ATOM 735 O O . ARG A 1 85 ? -16.334 -4.409 14.838 1.00 87.44 85 ARG A O 1
ATOM 742 N N . LYS A 1 86 ? -15.979 -3.668 12.745 1.00 85.19 86 LYS A N 1
ATOM 743 C CA . LYS A 1 86 ? -17.244 -4.183 12.189 1.00 85.19 86 LYS A CA 1
ATOM 744 C C . LYS A 1 86 ? -17.307 -5.709 12.269 1.00 85.19 86 LYS A C 1
ATOM 746 O O . LYS A 1 86 ? -18.316 -6.245 12.716 1.00 85.19 86 LYS A O 1
ATOM 751 N N . ILE A 1 87 ? -16.222 -6.390 11.903 1.00 83.19 87 ILE A N 1
ATOM 752 C CA . ILE A 1 87 ? -16.118 -7.853 11.970 1.00 83.19 87 ILE A CA 1
ATOM 753 C C . ILE A 1 87 ? -16.268 -8.340 13.415 1.00 83.19 87 ILE A C 1
ATOM 755 O O . ILE A 1 87 ? -17.052 -9.251 13.666 1.00 83.19 87 ILE A O 1
ATOM 759 N N . MET A 1 88 ? -15.587 -7.705 14.377 1.00 82.19 88 MET A N 1
ATOM 760 C CA . MET A 1 88 ? -15.726 -8.061 15.795 1.00 82.19 88 MET A CA 1
ATOM 761 C C . MET A 1 88 ? -17.178 -7.964 16.280 1.00 82.19 88 MET A C 1
ATOM 763 O O . MET A 1 88 ? -17.654 -8.875 16.952 1.00 82.19 88 MET A O 1
ATOM 767 N N . ILE A 1 89 ? -17.895 -6.892 15.923 1.00 84.81 89 ILE A N 1
ATOM 768 C CA . ILE A 1 89 ? -19.302 -6.705 16.314 1.00 84.81 89 ILE A CA 1
ATOM 769 C C . ILE A 1 89 ? -20.188 -7.801 15.712 1.00 84.81 89 ILE A C 1
ATOM 771 O O . ILE A 1 89 ? -21.012 -8.371 16.427 1.00 84.81 89 ILE A O 1
ATOM 775 N N . LEU A 1 90 ? -19.999 -8.127 14.429 1.00 82.69 90 LEU A N 1
ATOM 776 C CA . LEU A 1 90 ? -20.752 -9.193 13.765 1.00 82.69 90 LEU A CA 1
ATOM 777 C C . LEU A 1 90 ? -20.535 -10.538 14.468 1.00 82.69 90 LEU A C 1
ATOM 779 O O . LEU A 1 90 ? -21.509 -11.200 14.819 1.00 82.69 90 LEU A O 1
ATOM 783 N N . ILE A 1 91 ? -19.285 -10.902 14.762 1.00 84.12 91 ILE A N 1
ATOM 784 C CA . ILE A 1 91 ? -18.961 -12.158 15.457 1.00 84.12 91 ILE A CA 1
ATOM 785 C C . ILE A 1 91 ? -19.629 -12.215 16.836 1.00 84.12 91 ILE A C 1
ATOM 787 O O . ILE A 1 91 ? -20.245 -13.224 17.171 1.00 84.12 91 ILE A O 1
ATOM 791 N N . ILE A 1 92 ? -19.559 -11.130 17.614 1.00 81.19 92 ILE A N 1
ATOM 792 C CA . ILE A 1 92 ? -20.195 -11.063 18.938 1.00 81.19 92 ILE A CA 1
ATOM 793 C C . ILE A 1 92 ? -21.715 -11.211 18.817 1.00 81.19 92 ILE A C 1
ATOM 795 O O . ILE A 1 92 ? -22.311 -11.958 19.587 1.00 81.19 92 ILE A O 1
ATOM 799 N N . SER A 1 93 ? -22.342 -10.551 17.838 1.00 84.12 93 SER A N 1
ATOM 800 C CA . SER A 1 93 ? -23.792 -10.645 17.625 1.00 84.12 93 SER A CA 1
ATOM 801 C C . SER A 1 93 ? -24.241 -12.057 17.234 1.00 84.12 93 SER A C 1
ATOM 803 O O . SER A 1 93 ? -25.203 -12.570 17.799 1.00 84.12 93 SER A O 1
ATOM 805 N N . HIS A 1 94 ? -23.506 -12.725 16.341 1.00 80.56 94 HIS A N 1
ATOM 806 C CA . HIS A 1 94 ? -23.783 -14.106 15.948 1.00 80.56 94 HIS A CA 1
ATOM 807 C C . HIS A 1 94 ? -23.583 -15.085 17.108 1.00 80.56 94 HIS A C 1
ATOM 809 O O . HIS A 1 94 ? -24.390 -15.999 17.281 1.00 80.56 94 HIS A O 1
ATOM 815 N N . LEU A 1 95 ? -22.542 -14.885 17.921 1.00 76.06 95 LEU A N 1
ATOM 816 C CA . LEU A 1 95 ? -22.304 -15.710 19.100 1.00 76.06 95 LEU A CA 1
ATOM 817 C C . LEU A 1 95 ? -23.414 -15.518 20.137 1.00 76.06 95 LEU A C 1
ATOM 819 O O . LEU A 1 95 ? -23.926 -16.509 20.635 1.00 76.06 95 LEU A O 1
ATOM 823 N N . TYR A 1 96 ? -23.827 -14.273 20.399 1.00 74.81 96 TYR A N 1
ATOM 824 C CA . TYR A 1 96 ? -24.918 -13.943 21.322 1.00 74.81 96 TYR A CA 1
ATOM 825 C C . TYR A 1 96 ? -26.246 -14.598 20.916 1.00 74.81 96 TYR A C 1
ATOM 827 O O . TYR A 1 96 ? -26.916 -15.183 21.757 1.00 74.81 96 TYR A O 1
ATOM 835 N N . ILE A 1 97 ? -26.592 -14.565 19.625 1.00 71.12 97 ILE A N 1
ATOM 836 C CA . ILE A 1 97 ? -27.790 -15.238 19.094 1.00 71.12 97 ILE A CA 1
ATOM 837 C C . ILE A 1 97 ? -27.682 -16.764 19.220 1.00 71.12 97 ILE A C 1
ATOM 839 O O . ILE A 1 97 ? -28.687 -17.429 19.414 1.00 71.12 97 ILE A O 1
ATOM 843 N N . SER A 1 98 ? -26.479 -17.330 19.113 1.00 64.12 98 SER A N 1
ATOM 844 C CA . SER A 1 98 ? -26.281 -18.786 19.186 1.00 64.12 98 SER A CA 1
ATOM 845 C C . SER A 1 98 ? -26.303 -19.336 20.618 1.00 64.12 98 SER A C 1
ATOM 847 O O . SER A 1 98 ? -26.355 -20.551 20.794 1.00 64.12 98 SER A O 1
ATOM 849 N N . VAL A 1 99 ? -26.217 -18.467 21.632 1.00 70.56 99 VAL A N 1
ATOM 850 C CA . VAL A 1 99 ? -26.239 -18.839 23.060 1.00 70.56 99 VAL A CA 1
ATOM 851 C C . VAL A 1 99 ? -27.518 -18.405 23.788 1.00 70.56 99 VAL A C 1
ATOM 853 O O . VAL A 1 99 ? -27.624 -18.650 24.990 1.00 70.56 99 VAL A O 1
ATOM 856 N N . ALA A 1 100 ? -28.460 -17.764 23.088 1.00 62.50 100 ALA A N 1
ATOM 857 C CA . ALA A 1 100 ? -29.775 -17.354 23.587 1.00 62.50 100 ALA A CA 1
ATOM 858 C C . ALA A 1 100 ? -30.873 -18.253 23.004 1.00 62.50 100 ALA A C 1
ATOM 860 O O . ALA A 1 100 ? -31.808 -18.586 23.766 1.00 62.50 100 ALA A O 1
#

Mean predicted aligned error: 10.41 Å

Secondary structure (DSSP, 8-state):
------SSPPTTTT--HHHHHTT-PPPP-GGGS-HHHHHHHHHHTSSS--HHHHHHHHHHHHHTT-HHHHHHHHHHHHHHHHHHHHHHHHHHHHHHHHT-

Radius of gyration: 17.82 Å; Cα contacts (8 Å, |Δi|>4): 42; chains: 1; bounding box: 44×36×44 Å

Solvent-accessible surface area (backbone atoms only — not comparable to full-atom values): 6103 Å² total; per-residue (Å²): 140,70,82,79,74,93,58,101,65,57,88,64,74,92,54,61,74,70,50,58,74,69,63,64,73,81,71,75,63,65,66,62,42,29,60,72,59,54,53,50,54,55,46,67,65,42,99,78,47,66,58,67,66,50,53,49,55,52,48,49,43,64,74,68,63,37,62,69,63,53,46,36,49,50,52,11,50,54,43,47,52,51,52,54,52,51,52,52,52,52,53,51,52,55,52,52,64,73,76,108

Sequence (100 aa):
MVILPPTRRQLFADREHDDICKEIRPEIYEPEAPKCYIDLIRRCWDPNPEIEEMIFSFQESYYGNDHEFKEQFREAEKYRKIILRKIMILIISHLYISVA

pLDDT: mean 77.01, std 14.69, range [27.23, 93.44]

Organism: NCBI:txid588596

Foldseek 3Di:
DDDDQDDVQDQCNVPDPVVVVVLPHDDDDQQQAQPLVVVLVVLVSPPDRPNVVSVVVLVCCVVVVPVSSVVSVVRNVVSSVVVVVVVVVVVVVVVVVVVD